Protein AF-A0A7Y1UA93-F1 (afdb_monomer_lite)

Secondary structure (DSSP, 8-state):
--HHHHHHHHHHHHHHHHHHHHHT-----HHHHHHGGG---HHHHHHHHHHHH--HHHHHHHHHHHHHHTTHHHHHHHHHHHHHHHIIIII-

Foldseek 3Di:
DDVVVVVVVVVVVVVVVVVVCVVPPDPPDPVCVVCVVVPDDVVVVVVVVVVVVDDPCCVVPVVVCCVVPNCPVVVVVVVVVVVVVCCVVPVD

pLDDT: mean 89.36, std 6.19, range [56.38, 98.06]

Structure (mmCIF, N/CA/C/O backbone):
data_AF-A0A7Y1UA93-F1
#
_entry.id   AF-A0A7Y1UA93-F1
#
loop_
_atom_site.group_PDB
_atom_site.id
_atom_site.type_symbol
_atom_site.label_atom_id
_atom_site.label_alt_id
_atom_site.label_comp_id
_atom_site.label_asym_id
_atom_site.label_entity_id
_atom_site.label_seq_id
_atom_site.pdbx_PDB_ins_code
_atom_site.Cartn_x
_atom_site.Cartn_y
_atom_site.Cartn_z
_atom_site.occupancy
_atom_site.B_iso_or_equiv
_atom_site.auth_seq_id
_atom_site.auth_comp_id
_atom_site.auth_asym_id
_atom_site.auth_atom_id
_atom_site.pdbx_PDB_model_num
ATOM 1 N N . MET A 1 1 ? 22.435 12.897 -7.461 1.00 56.38 1 MET A N 1
ATOM 2 C CA . MET A 1 1 ? 21.297 13.229 -6.578 1.00 56.38 1 MET A CA 1
ATOM 3 C C . MET A 1 1 ? 21.805 13.141 -5.153 1.00 56.38 1 MET A C 1
ATOM 5 O O . MET A 1 1 ? 22.338 12.110 -4.775 1.00 56.38 1 MET A O 1
ATOM 9 N N . THR A 1 2 ? 21.810 14.255 -4.435 1.00 73.44 2 THR A N 1
ATOM 10 C CA . THR A 1 2 ? 22.531 14.436 -3.170 1.00 73.44 2 THR A CA 1
ATOM 11 C C . THR A 1 2 ? 21.903 13.573 -2.075 1.00 73.44 2 THR A C 1
ATOM 13 O O . THR A 1 2 ? 20.769 13.819 -1.675 1.00 73.44 2 THR A O 1
ATOM 16 N N . SER A 1 3 ? 22.632 12.565 -1.588 1.00 79.69 3 SER A N 1
ATOM 17 C CA . SER A 1 3 ? 22.173 11.547 -0.624 1.00 79.69 3 SER A CA 1
ATOM 18 C C . SER A 1 3 ? 21.509 12.110 0.644 1.00 79.69 3 SER A C 1
ATOM 20 O O . SER A 1 3 ? 20.711 11.423 1.279 1.00 79.69 3 SER A O 1
ATOM 22 N N . GLY A 1 4 ? 21.785 13.373 0.989 1.00 88.00 4 GLY A N 1
ATOM 23 C CA . GLY A 1 4 ? 21.139 14.083 2.095 1.00 88.00 4 GLY A CA 1
ATOM 24 C C . GLY A 1 4 ? 19.625 14.276 1.927 1.00 88.00 4 GLY A C 1
ATOM 25 O O . GLY A 1 4 ? 18.895 14.165 2.908 1.00 88.00 4 GLY A O 1
ATOM 26 N N . TYR A 1 5 ? 19.125 14.491 0.703 1.00 91.69 5 TYR A N 1
ATOM 27 C CA . TYR A 1 5 ? 17.684 14.660 0.472 1.00 91.69 5 TYR A CA 1
ATOM 28 C C . TYR A 1 5 ? 16.910 13.359 0.702 1.00 91.69 5 TYR A C 1
ATOM 30 O O . TYR A 1 5 ? 15.839 13.382 1.302 1.00 91.69 5 TYR A O 1
ATOM 38 N N . THR A 1 6 ? 17.468 12.218 0.291 1.00 92.81 6 THR A N 1
ATOM 39 C CA . THR A 1 6 ? 16.841 10.904 0.490 1.00 92.81 6 THR A CA 1
ATOM 40 C C . THR A 1 6 ? 16.656 10.593 1.973 1.00 92.81 6 THR A C 1
ATOM 42 O O . THR A 1 6 ? 15.563 10.219 2.392 1.00 92.81 6 THR A O 1
ATOM 45 N N . GLY A 1 7 ? 17.701 10.799 2.783 1.00 94.81 7 GLY A N 1
ATOM 46 C CA . GLY A 1 7 ? 17.627 10.583 4.231 1.00 94.81 7 GLY A CA 1
ATOM 47 C C . GLY A 1 7 ? 16.591 11.484 4.907 1.00 94.81 7 GLY A C 1
ATOM 48 O O . GLY A 1 7 ? 15.826 11.017 5.748 1.00 94.81 7 GLY A O 1
ATOM 49 N N . LEU A 1 8 ? 16.512 12.751 4.487 1.00 96.06 8 LEU A N 1
ATOM 50 C CA . LEU A 1 8 ? 15.524 13.700 5.000 1.00 96.06 8 LEU A CA 1
ATOM 51 C C . LEU A 1 8 ? 14.089 13.272 4.673 1.00 96.06 8 LEU A C 1
ATOM 53 O O . LEU A 1 8 ? 13.235 13.318 5.554 1.00 96.06 8 LEU A O 1
ATOM 57 N N . VAL A 1 9 ? 13.822 12.817 3.445 1.00 95.94 9 VAL A N 1
ATOM 58 C CA . VAL A 1 9 ? 12.489 12.332 3.044 1.00 95.94 9 VAL A CA 1
ATOM 59 C C . VAL A 1 9 ? 12.077 11.111 3.866 1.00 95.94 9 VAL A C 1
ATOM 61 O O . VAL A 1 9 ? 10.952 11.064 4.362 1.00 95.94 9 VAL A O 1
ATOM 64 N N . ILE A 1 10 ? 12.987 10.153 4.068 1.00 95.62 10 ILE A N 1
ATOM 65 C CA . ILE A 1 10 ? 12.717 8.962 4.886 1.00 95.62 10 ILE A CA 1
ATOM 66 C C . ILE A 1 10 ? 12.410 9.367 6.333 1.00 95.62 10 ILE A C 1
ATOM 68 O O . ILE A 1 10 ? 11.400 8.940 6.892 1.00 95.62 10 ILE A O 1
ATOM 72 N N . ALA A 1 11 ? 13.242 10.222 6.934 1.00 96.94 11 ALA A N 1
ATOM 73 C CA . ALA A 1 11 ? 13.035 10.686 8.303 1.00 96.94 11 ALA A CA 1
ATOM 74 C C . ALA A 1 11 ? 11.704 11.442 8.458 1.00 96.94 11 ALA A C 1
ATOM 76 O O . ALA A 1 11 ? 10.951 11.178 9.395 1.00 96.94 11 ALA A O 1
ATOM 77 N N . ALA A 1 12 ? 11.382 12.334 7.517 1.00 97.50 12 ALA A N 1
ATOM 78 C CA . ALA A 1 12 ? 10.123 13.072 7.503 1.00 97.50 12 ALA A CA 1
ATOM 79 C C . ALA A 1 12 ? 8.907 12.140 7.389 1.00 97.50 12 ALA A C 1
ATOM 81 O O . ALA A 1 12 ? 7.924 12.332 8.103 1.00 97.50 12 ALA A O 1
ATOM 82 N N . TYR A 1 13 ? 8.986 11.103 6.550 1.00 96.81 13 TYR A N 1
ATOM 83 C CA . TYR A 1 13 ? 7.933 10.097 6.413 1.00 96.81 13 TYR A CA 1
ATOM 84 C C . TYR A 1 13 ? 7.667 9.357 7.733 1.00 96.81 13 TYR A C 1
ATOM 86 O O . TYR A 1 13 ? 6.525 9.304 8.186 1.00 96.81 13 TYR A O 1
ATOM 94 N N . PHE A 1 14 ? 8.705 8.850 8.409 1.00 97.44 14 PHE A N 1
ATOM 95 C CA . PHE A 1 14 ? 8.528 8.172 9.700 1.00 97.44 14 PHE A CA 1
ATOM 96 C C . PHE A 1 14 ? 8.002 9.109 10.792 1.00 97.44 14 PHE A C 1
ATOM 98 O O . PHE A 1 14 ? 7.125 8.719 11.563 1.00 97.44 14 PHE A O 1
ATOM 105 N N . LEU A 1 15 ? 8.493 10.351 10.847 1.00 98.06 15 LEU A N 1
ATOM 106 C CA . LEU A 1 15 ? 7.989 11.352 11.787 1.00 98.06 15 LEU A CA 1
ATOM 107 C C . LEU A 1 15 ? 6.504 11.641 11.558 1.00 98.06 15 LEU A C 1
ATOM 109 O O . LEU A 1 15 ? 5.744 11.671 12.524 1.00 98.06 15 LEU A O 1
ATOM 113 N N . LEU A 1 16 ? 6.080 11.792 10.299 1.00 97.69 16 LEU A N 1
ATOM 114 C CA . LEU A 1 16 ? 4.672 11.964 9.944 1.00 97.69 16 LEU A CA 1
ATOM 115 C C . LEU A 1 16 ? 3.829 10.792 10.468 1.00 97.69 16 LEU A C 1
ATOM 117 O O . LEU A 1 16 ? 2.816 11.021 11.127 1.00 97.69 16 LEU A O 1
ATOM 121 N N . LEU A 1 17 ? 4.263 9.549 10.235 1.00 95.88 17 LEU A N 1
ATOM 122 C CA . LEU A 1 17 ? 3.546 8.361 10.710 1.00 95.88 17 LEU A CA 1
ATOM 123 C C . LEU A 1 17 ? 3.426 8.322 12.240 1.00 95.88 17 LEU A C 1
ATOM 125 O O . LEU A 1 17 ? 2.353 8.025 12.762 1.00 95.88 17 LEU A O 1
ATOM 129 N N . ILE A 1 18 ? 4.497 8.658 12.967 1.00 96.75 18 ILE A N 1
ATOM 130 C CA . ILE A 1 18 ? 4.488 8.713 14.437 1.00 96.75 18 ILE A CA 1
ATOM 131 C C . ILE A 1 18 ? 3.538 9.807 14.936 1.00 96.75 18 ILE A C 1
ATOM 133 O O . ILE A 1 18 ? 2.791 9.582 15.889 1.00 96.75 18 ILE A O 1
ATOM 137 N N . ILE A 1 19 ? 3.549 10.984 14.303 1.00 97.69 19 ILE A N 1
ATOM 138 C CA . ILE A 1 19 ? 2.647 12.088 14.648 1.00 97.69 19 ILE A CA 1
ATOM 139 C C . ILE A 1 19 ? 1.196 11.655 14.447 1.00 97.69 19 ILE A C 1
ATOM 141 O O . ILE A 1 19 ? 0.405 11.771 15.379 1.00 97.69 19 ILE A O 1
ATOM 145 N N . VAL A 1 20 ? 0.858 11.101 13.278 1.00 95.19 20 VAL A N 1
ATOM 146 C CA . VAL A 1 20 ? -0.495 10.598 12.993 1.00 95.19 20 VAL A CA 1
ATOM 147 C C . VAL A 1 20 ? -0.894 9.547 14.025 1.00 95.19 20 VAL A C 1
ATOM 149 O O . VAL A 1 20 ? -1.940 9.691 14.646 1.00 95.19 20 VAL A O 1
ATOM 152 N N . SER A 1 21 ? -0.031 8.563 14.291 1.00 92.50 21 SER A N 1
ATOM 153 C CA . SER A 1 21 ? -0.283 7.513 15.284 1.00 92.50 21 SER A CA 1
ATOM 154 C C . SER A 1 21 ? -0.583 8.070 16.677 1.00 92.50 21 SER A C 1
ATOM 156 O O . SER A 1 21 ? -1.501 7.582 17.332 1.00 92.50 21 SER A O 1
ATOM 158 N N . ARG A 1 22 ? 0.140 9.104 17.127 1.00 93.38 22 ARG A N 1
ATOM 159 C CA . ARG A 1 22 ? -0.112 9.748 18.425 1.00 93.38 22 ARG A CA 1
ATOM 160 C C . ARG A 1 22 ? -1.402 10.559 18.441 1.00 93.38 22 ARG A C 1
ATOM 162 O O . ARG A 1 22 ? -2.109 10.526 19.441 1.00 93.38 22 ARG A O 1
ATOM 169 N N . LEU A 1 23 ? -1.712 11.274 17.360 1.00 94.06 23 LEU A N 1
ATOM 170 C CA . LEU A 1 23 ? -2.939 12.069 17.254 1.00 94.06 23 LEU A CA 1
ATOM 171 C C . LEU A 1 23 ? -4.194 11.192 17.162 1.00 94.06 23 LEU A C 1
ATOM 173 O O . LEU A 1 23 ? -5.246 11.583 17.656 1.00 94.06 23 LEU A O 1
ATOM 177 N N . THR A 1 24 ? -4.089 10.009 16.554 1.00 88.56 24 THR A N 1
ATOM 178 C CA . THR A 1 24 ? -5.198 9.054 16.418 1.00 88.56 24 THR A CA 1
ATOM 179 C C . THR A 1 24 ? -5.191 7.963 17.490 1.00 88.56 24 THR A C 1
ATOM 181 O O . THR A 1 24 ? -5.981 7.022 17.400 1.00 88.56 24 THR A O 1
ATOM 184 N N . ALA A 1 25 ? -4.301 8.037 18.485 1.00 82.62 25 ALA A N 1
ATOM 185 C CA . ALA A 1 25 ? -4.232 7.058 19.563 1.00 82.62 25 ALA A CA 1
ATOM 186 C C . ALA A 1 25 ? -5.518 7.116 20.406 1.00 82.62 25 ALA A C 1
ATOM 188 O O . ALA A 1 25 ? -5.761 8.068 21.146 1.00 82.62 25 ALA A O 1
ATOM 189 N N . GLY A 1 26 ? -6.366 6.095 20.261 1.00 78.50 26 GLY A N 1
ATOM 190 C CA . GLY A 1 26 ? -7.590 5.930 21.043 1.00 78.50 26 GLY A CA 1
ATOM 191 C C . GLY A 1 26 ? -7.342 5.326 22.430 1.00 78.50 26 GLY A C 1
ATOM 192 O O . GLY A 1 26 ? -6.208 5.107 22.854 1.00 78.50 26 GLY A O 1
ATOM 193 N N . LYS A 1 27 ? -8.429 5.011 23.145 1.00 77.44 27 LYS A N 1
ATOM 194 C CA . LYS A 1 27 ? -8.358 4.257 24.406 1.00 77.44 27 LYS A CA 1
ATOM 195 C C . LYS A 1 27 ? -7.904 2.822 24.107 1.00 77.44 27 LYS A C 1
ATOM 197 O O . LYS A 1 27 ? -8.498 2.157 23.261 1.00 77.44 27 LYS A O 1
ATOM 202 N N . GLY A 1 28 ? -6.855 2.363 24.786 1.00 75.12 28 GLY A N 1
ATOM 203 C CA . GLY A 1 28 ? -6.267 1.034 24.597 1.00 75.12 28 GLY A CA 1
ATOM 204 C C . GLY A 1 28 ? -7.106 -0.076 25.224 1.00 75.12 28 GLY A C 1
ATOM 205 O O . GLY A 1 28 ? -6.723 -0.618 26.253 1.00 75.12 28 GLY A O 1
ATOM 206 N N . ASP A 1 29 ? -8.252 -0.389 24.622 1.00 85.62 29 ASP A N 1
ATOM 207 C CA . ASP A 1 29 ? -9.042 -1.575 24.956 1.00 85.62 29 ASP A CA 1
ATOM 208 C C . ASP A 1 29 ? -8.924 -2.630 23.846 1.00 85.62 29 ASP A C 1
ATOM 210 O O . ASP A 1 29 ? -8.944 -2.303 22.655 1.00 85.62 29 ASP A O 1
ATOM 214 N N . ASN A 1 30 ? -8.851 -3.906 24.231 1.00 86.50 30 ASN A N 1
ATOM 215 C CA . ASN A 1 30 ? -8.716 -5.033 23.308 1.00 86.50 30 ASN A CA 1
ATOM 216 C C . ASN A 1 30 ? -9.877 -5.078 22.308 1.00 86.50 30 ASN A C 1
ATOM 218 O O . ASN A 1 30 ? -9.668 -5.347 21.126 1.00 86.50 30 ASN A O 1
ATOM 222 N N . SER A 1 31 ? -11.098 -4.762 22.755 1.00 85.50 31 SER A N 1
ATOM 223 C CA . SER A 1 31 ? -12.267 -4.736 21.869 1.00 85.50 31 SER A CA 1
ATOM 224 C C . SER A 1 31 ? -12.101 -3.713 20.739 1.00 85.50 31 SER A C 1
ATOM 226 O O . SER A 1 31 ? -12.400 -3.999 19.577 1.00 85.50 31 SER A O 1
ATOM 228 N N . THR A 1 32 ? -11.554 -2.538 21.060 1.00 86.25 32 THR A N 1
ATOM 229 C CA . THR A 1 32 ? -11.337 -1.442 20.112 1.00 86.25 32 THR A CA 1
ATOM 230 C C . THR A 1 32 ? -10.145 -1.729 19.202 1.00 86.25 32 THR A C 1
ATOM 232 O O . THR A 1 32 ? -10.212 -1.409 18.019 1.00 86.25 32 THR A O 1
ATOM 235 N N . PHE A 1 33 ? -9.106 -2.404 19.705 1.00 84.25 33 PHE A N 1
ATOM 236 C CA . PHE A 1 33 ? -7.954 -2.829 18.907 1.00 84.25 33 PHE A CA 1
ATOM 237 C C . PHE A 1 33 ? -8.348 -3.778 17.763 1.00 84.25 33 PHE A C 1
ATOM 239 O O . PHE A 1 33 ? -7.922 -3.574 16.630 1.00 84.25 33 PHE A O 1
ATOM 246 N N . PHE A 1 34 ? -9.198 -4.778 18.030 1.00 84.88 34 PHE A N 1
ATOM 247 C CA . PHE A 1 34 ? -9.599 -5.755 17.009 1.00 84.88 34 PHE A CA 1
ATOM 248 C C . PHE A 1 34 ? -10.756 -5.293 16.116 1.00 84.88 34 PHE A C 1
ATOM 250 O O . PHE A 1 34 ? -10.815 -5.677 14.952 1.00 84.88 34 PHE A O 1
ATOM 257 N N . THR A 1 35 ? -11.697 -4.498 16.639 1.00 84.50 35 THR A N 1
ATOM 258 C CA . THR A 1 35 ? -12.923 -4.137 15.895 1.00 84.50 35 THR A CA 1
ATOM 259 C C . THR A 1 35 ? -12.957 -2.694 15.400 1.00 84.50 35 THR A C 1
ATOM 261 O O . THR A 1 35 ? -13.906 -2.309 14.715 1.00 84.50 35 THR A O 1
ATOM 264 N N . GLY A 1 36 ? -11.985 -1.859 15.785 1.00 81.38 36 GLY A N 1
ATOM 265 C CA . GLY A 1 36 ? -12.003 -0.422 15.494 1.00 81.38 36 GLY A CA 1
ATOM 266 C C . GLY A 1 36 ? -13.247 0.289 16.044 1.00 81.38 36 GLY A C 1
ATOM 267 O O . GLY A 1 36 ? -13.692 1.287 15.480 1.00 81.38 36 GLY A O 1
ATOM 268 N N . GLY A 1 37 ? -13.882 -0.272 17.082 1.00 84.00 37 GLY A N 1
ATOM 269 C CA . GLY A 1 37 ? -15.137 0.232 17.641 1.00 84.00 37 GLY A CA 1
ATOM 270 C C . GLY A 1 37 ? -16.342 0.122 16.700 1.00 84.00 37 GLY A C 1
ATOM 271 O O . GLY A 1 37 ? -17.323 0.827 16.912 1.00 84.00 37 GLY A O 1
ATOM 272 N N . ARG A 1 38 ? -16.275 -0.716 15.649 1.00 83.81 38 ARG A N 1
ATOM 273 C CA . ARG A 1 38 ? -17.328 -0.916 14.624 1.00 83.81 38 ARG A CA 1
ATOM 274 C C . ARG A 1 38 ? -17.773 0.362 13.891 1.00 83.81 38 ARG A C 1
ATOM 276 O O . ARG A 1 38 ? -18.805 0.353 13.232 1.00 83.81 38 ARG A O 1
ATOM 283 N N . ASN A 1 39 ? -16.981 1.431 13.969 1.00 82.56 39 ASN A N 1
ATOM 284 C CA . ASN A 1 39 ? -17.266 2.740 13.367 1.00 82.56 39 ASN A CA 1
ATOM 285 C C . ASN A 1 39 ? -16.305 3.080 12.214 1.00 82.56 39 ASN A C 1
ATOM 287 O O . ASN A 1 39 ? -16.202 4.234 11.798 1.00 82.56 39 ASN A O 1
ATOM 291 N N . ALA A 1 40 ? -15.560 2.094 11.707 1.00 80.88 40 ALA A N 1
ATOM 292 C CA . ALA A 1 40 ? -14.586 2.313 10.648 1.00 80.88 40 ALA A CA 1
ATOM 293 C C . ALA A 1 40 ? -15.286 2.584 9.307 1.00 80.88 40 ALA A C 1
ATOM 295 O O . ALA A 1 40 ? -16.067 1.768 8.816 1.00 80.88 40 ALA A O 1
ATOM 296 N N . HIS A 1 41 ? -14.983 3.728 8.694 1.00 87.56 41 HIS A N 1
ATOM 297 C CA . HIS A 1 41 ? -15.499 4.065 7.373 1.00 87.56 41 HIS A CA 1
ATOM 298 C C . HIS A 1 41 ? -14.939 3.093 6.323 1.00 87.56 41 HIS A C 1
ATOM 300 O O . HIS A 1 41 ? -13.720 2.943 6.204 1.00 87.56 41 HIS A O 1
ATOM 306 N N . TRP A 1 42 ? -15.823 2.459 5.546 1.00 87.94 42 TRP A N 1
ATOM 307 C CA . TRP A 1 42 ? -15.478 1.387 4.599 1.00 87.94 42 TRP A CA 1
ATOM 308 C C . TRP A 1 42 ? -14.352 1.772 3.632 1.00 87.94 42 TRP A C 1
ATOM 310 O O . TRP A 1 42 ? -13.505 0.944 3.316 1.00 87.94 42 TRP A O 1
ATOM 320 N N . MET A 1 43 ? -14.294 3.038 3.211 1.00 88.44 43 MET A N 1
ATOM 321 C CA . MET A 1 43 ? -13.273 3.519 2.283 1.00 88.44 43 MET A CA 1
ATOM 322 C C . MET A 1 43 ? -11.877 3.516 2.919 1.00 88.44 43 MET A C 1
ATOM 324 O O . MET A 1 43 ? -10.912 3.098 2.287 1.00 88.44 43 MET A O 1
ATOM 328 N N . VAL A 1 44 ? -11.766 3.909 4.192 1.00 87.69 44 VAL A N 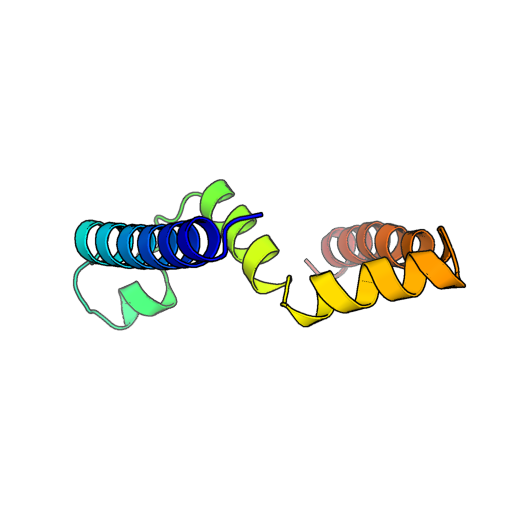1
ATOM 329 C CA . VAL A 1 44 ? -10.493 3.883 4.935 1.00 87.69 44 VAL A CA 1
ATOM 330 C C . VAL A 1 44 ? -10.028 2.442 5.136 1.00 87.69 44 VAL A C 1
ATOM 332 O O . VAL A 1 44 ? -8.850 2.141 4.953 1.00 87.69 44 VAL A O 1
ATOM 335 N N . VAL A 1 45 ? -10.966 1.539 5.443 1.00 88.75 45 VAL A N 1
ATOM 336 C CA . VAL A 1 45 ? -10.684 0.103 5.549 1.00 88.75 45 VAL A CA 1
ATOM 337 C C . VAL A 1 45 ? -10.206 -0.447 4.206 1.00 88.75 45 VAL A C 1
ATOM 339 O O . VAL A 1 45 ? -9.170 -1.098 4.165 1.00 88.75 45 VAL A O 1
ATOM 342 N N . ALA A 1 46 ? -10.887 -0.134 3.100 1.00 89.31 46 ALA A N 1
ATOM 343 C CA . ALA A 1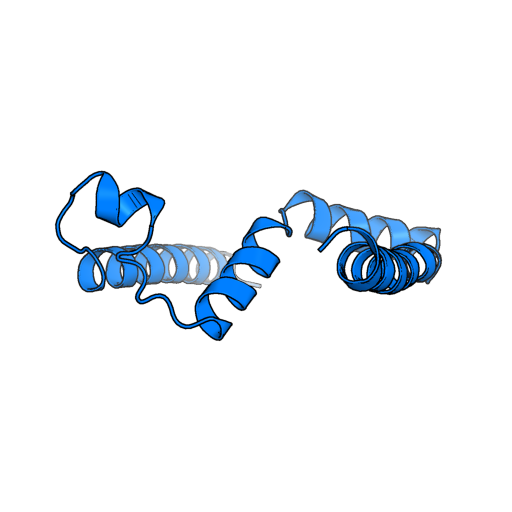 46 ? -10.507 -0.594 1.764 1.00 89.31 46 ALA A CA 1
ATOM 344 C C . ALA A 1 46 ? -9.082 -0.160 1.382 1.00 89.31 46 ALA A C 1
ATOM 346 O O . ALA A 1 46 ? -8.289 -0.990 0.937 1.00 89.31 46 ALA A O 1
ATOM 347 N N . PHE A 1 47 ? -8.719 1.104 1.627 1.00 88.81 47 PHE A N 1
ATOM 348 C CA . PHE A 1 47 ? -7.348 1.582 1.418 1.00 88.81 47 PHE A CA 1
ATOM 349 C C . PHE A 1 47 ? -6.330 0.822 2.278 1.00 88.81 47 PHE A C 1
ATOM 351 O O . PHE A 1 47 ? -5.281 0.418 1.773 1.00 88.81 47 PHE A O 1
ATOM 358 N N . GLY A 1 48 ? -6.651 0.580 3.552 1.00 88.50 48 GLY A N 1
ATOM 359 C CA . GLY A 1 48 ? -5.813 -0.219 4.447 1.00 88.50 48 GLY A CA 1
ATOM 360 C C . GLY A 1 48 ? -5.618 -1.656 3.957 1.00 88.50 48 GLY A C 1
ATOM 361 O O . GLY A 1 48 ? -4.495 -2.155 3.961 1.00 88.50 48 GLY A O 1
ATOM 362 N N . MET A 1 49 ? -6.680 -2.302 3.468 1.00 89.56 49 MET A N 1
ATOM 363 C CA . MET A 1 49 ? -6.630 -3.680 2.962 1.00 89.56 49 MET A CA 1
ATOM 364 C C . MET A 1 49 ? -5.790 -3.810 1.685 1.00 89.56 49 MET A C 1
ATOM 366 O O . MET A 1 49 ? -5.023 -4.767 1.550 1.00 89.56 49 MET A O 1
ATOM 370 N N . ILE A 1 50 ? -5.878 -2.836 0.770 1.00 88.06 50 ILE A N 1
ATOM 371 C CA . ILE A 1 50 ? -5.007 -2.781 -0.416 1.00 88.06 50 ILE A CA 1
ATOM 372 C C . ILE A 1 50 ? -3.547 -2.634 0.024 1.00 88.06 50 ILE A C 1
ATOM 374 O O . ILE A 1 50 ? -2.688 -3.382 -0.436 1.00 88.06 50 ILE A O 1
ATOM 378 N N . GLY A 1 51 ? -3.272 -1.716 0.957 1.00 85.56 51 GLY A N 1
ATOM 379 C CA . GLY A 1 51 ? -1.930 -1.495 1.496 1.00 85.56 51 GLY A CA 1
ATOM 380 C C . GLY A 1 51 ? -1.343 -2.729 2.184 1.00 85.56 51 GLY A C 1
ATOM 381 O O . GLY A 1 51 ? -0.182 -3.046 1.959 1.00 85.56 51 GLY A O 1
ATOM 382 N N . ALA A 1 52 ? -2.146 -3.463 2.958 1.00 87.69 52 ALA A N 1
ATOM 383 C CA . ALA A 1 52 ? -1.723 -4.690 3.634 1.00 87.69 52 ALA A CA 1
ATOM 384 C C . ALA A 1 52 ? -1.384 -5.833 2.662 1.00 87.69 52 ALA A C 1
ATOM 386 O O . ALA A 1 52 ? -0.568 -6.696 2.979 1.00 87.69 52 ALA A O 1
ATOM 387 N N . SER A 1 53 ? -2.005 -5.837 1.481 1.00 84.75 53 SER A N 1
ATOM 388 C CA . SER A 1 53 ? -1.764 -6.846 0.444 1.00 84.75 53 SER A CA 1
ATOM 389 C C . SER A 1 53 ? -0.505 -6.555 -0.387 1.00 84.75 53 SER A C 1
ATOM 391 O O . SER A 1 53 ? 0.020 -7.451 -1.048 1.00 84.75 53 SER A O 1
ATOM 393 N N . LEU A 1 54 ? -0.007 -5.313 -0.366 1.00 89.38 54 LEU A N 1
ATOM 394 C CA . LEU A 1 54 ? 1.200 -4.891 -1.075 1.00 89.38 54 LEU A CA 1
ATOM 395 C C . LEU A 1 54 ? 2.415 -4.971 -0.145 1.00 89.38 54 LEU A C 1
ATOM 397 O O . LEU A 1 54 ? 2.390 -4.476 0.977 1.00 89.38 54 LEU A O 1
ATOM 401 N N . SER A 1 55 ? 3.516 -5.553 -0.623 1.00 90.31 55 SER A N 1
ATOM 402 C CA . SER A 1 55 ? 4.766 -5.620 0.143 1.00 90.31 55 SER A CA 1
ATOM 403 C C . SER A 1 55 ? 5.949 -5.061 -0.643 1.00 90.31 55 SER A C 1
ATOM 405 O O . SER A 1 55 ? 5.876 -4.857 -1.856 1.00 90.31 55 SER A O 1
ATOM 407 N N . GLY A 1 56 ? 7.079 -4.851 0.041 1.00 86.81 56 GLY A N 1
ATOM 408 C CA . GLY A 1 56 ? 8.330 -4.455 -0.613 1.00 86.81 56 GLY A CA 1
ATOM 409 C C . GLY A 1 56 ? 8.768 -5.437 -1.705 1.00 86.81 56 GLY A C 1
ATOM 410 O O . GLY A 1 56 ? 9.335 -5.013 -2.709 1.00 86.81 56 GLY A O 1
ATOM 411 N N . VAL A 1 57 ? 8.426 -6.726 -1.567 1.00 88.25 57 VAL A N 1
ATOM 412 C CA . VAL A 1 57 ? 8.686 -7.735 -2.602 1.00 88.25 57 VAL A CA 1
ATOM 413 C C . VAL A 1 57 ? 7.938 -7.381 -3.880 1.00 88.25 57 VAL A C 1
ATOM 415 O O . VAL A 1 57 ? 8.550 -7.400 -4.936 1.00 88.25 57 VAL A O 1
ATOM 418 N N . THR A 1 58 ? 6.673 -6.963 -3.797 1.00 89.75 58 THR A N 1
ATOM 419 C CA . THR A 1 58 ? 5.860 -6.586 -4.964 1.00 89.75 58 THR A CA 1
ATOM 420 C C . THR A 1 58 ? 6.500 -5.453 -5.770 1.00 89.75 58 THR A C 1
ATOM 422 O O . THR A 1 58 ? 6.580 -5.535 -6.995 1.00 89.75 58 THR A O 1
ATOM 425 N N . PHE A 1 59 ? 6.999 -4.413 -5.096 1.00 89.62 59 PHE A N 1
ATOM 426 C CA . PHE A 1 59 ? 7.609 -3.254 -5.757 1.00 89.62 59 PHE A CA 1
ATOM 427 C C . PHE A 1 59 ? 8.957 -3.558 -6.413 1.00 89.62 59 PHE A C 1
ATOM 429 O O . PHE A 1 59 ? 9.347 -2.857 -7.342 1.00 89.62 59 PHE A O 1
ATOM 436 N N . ILE A 1 60 ? 9.658 -4.594 -5.956 1.00 91.31 60 ILE A N 1
ATOM 437 C CA . ILE A 1 60 ? 10.925 -5.032 -6.549 1.00 91.31 60 ILE A CA 1
ATOM 438 C C . ILE A 1 60 ? 10.667 -6.074 -7.648 1.00 91.31 60 ILE A C 1
ATOM 440 O O . ILE A 1 60 ? 11.227 -5.983 -8.738 1.00 91.31 60 ILE A O 1
ATOM 444 N N . SER A 1 61 ? 9.801 -7.055 -7.384 1.00 88.81 61 SER A N 1
ATOM 445 C CA . SER A 1 61 ? 9.619 -8.235 -8.232 1.00 88.81 61 SER A CA 1
ATOM 446 C C . SER A 1 61 ? 8.785 -7.963 -9.478 1.00 88.81 61 SER A C 1
ATOM 448 O O . SER A 1 61 ? 9.122 -8.467 -10.546 1.00 88.81 61 SER A O 1
ATOM 450 N N . VAL A 1 62 ? 7.711 -7.171 -9.376 1.00 89.69 62 VAL A N 1
ATOM 451 C CA . VAL A 1 62 ? 6.819 -6.919 -10.518 1.00 89.69 62 VAL A CA 1
ATOM 452 C C . VAL A 1 62 ? 7.545 -6.168 -11.638 1.00 89.69 62 VAL A C 1
ATOM 454 O O . VAL A 1 62 ? 7.496 -6.645 -12.771 1.00 89.69 62 VAL A O 1
ATOM 457 N N . PRO A 1 63 ? 8.284 -5.069 -11.378 1.00 89.69 63 PRO A N 1
ATOM 458 C CA . PRO A 1 63 ? 9.080 -4.427 -12.423 1.00 89.69 63 PRO A CA 1
ATOM 459 C C . PRO A 1 63 ? 10.160 -5.347 -13.001 1.00 89.69 63 PRO A C 1
ATOM 461 O O . PRO A 1 63 ? 10.394 -5.310 -14.206 1.00 89.69 63 PRO A O 1
ATOM 464 N N . GLY A 1 64 ? 10.769 -6.201 -12.168 1.00 89.88 64 GLY A N 1
ATOM 465 C CA . GLY A 1 64 ? 11.721 -7.215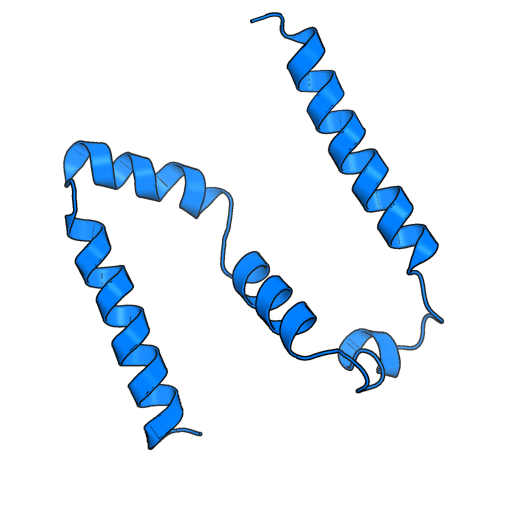 -12.62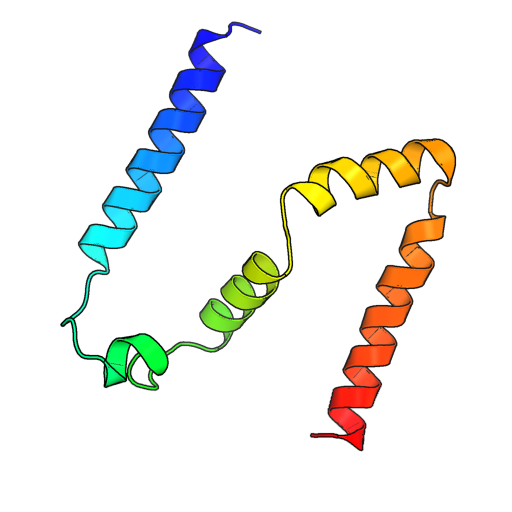6 1.00 89.88 64 GLY A CA 1
ATOM 466 C C . GLY A 1 64 ? 11.109 -8.159 -13.663 1.00 89.88 64 GLY A C 1
ATOM 467 O O . GLY A 1 64 ? 11.669 -8.350 -14.735 1.00 89.88 64 GLY A O 1
ATOM 468 N N . TRP A 1 65 ? 9.905 -8.675 -13.409 1.00 88.56 65 TRP A N 1
ATOM 469 C CA . TRP A 1 65 ? 9.194 -9.513 -14.380 1.00 88.56 65 TRP A CA 1
ATOM 470 C C . TRP A 1 65 ? 8.721 -8.758 -15.618 1.00 88.56 65 TRP A C 1
ATOM 472 O O . TRP A 1 65 ? 8.668 -9.344 -16.695 1.00 88.56 65 TRP A O 1
ATOM 482 N N . VAL A 1 66 ? 8.387 -7.473 -15.500 1.00 90.75 66 VAL A N 1
ATOM 483 C CA . VAL A 1 66 ? 8.045 -6.650 -16.668 1.00 90.75 66 VAL A CA 1
ATOM 484 C C . VAL A 1 66 ? 9.265 -6.448 -17.570 1.00 90.75 66 VAL A C 1
ATOM 486 O O . VAL A 1 66 ? 9.109 -6.426 -18.789 1.00 90.75 66 VAL A O 1
ATOM 489 N N . ALA A 1 67 ? 10.470 -6.346 -17.003 1.00 91.25 67 ALA A N 1
ATOM 490 C CA . ALA A 1 67 ? 11.697 -6.230 -17.789 1.00 91.25 67 ALA A CA 1
ATOM 491 C C . ALA A 1 67 ? 11.932 -7.462 -18.683 1.00 91.25 67 ALA A C 1
ATOM 493 O O . ALA A 1 67 ? 12.248 -7.298 -19.859 1.00 91.25 67 ALA A O 1
ATOM 494 N N . ASP A 1 68 ? 11.707 -8.670 -18.156 1.00 90.88 68 ASP A N 1
ATOM 495 C CA . ASP A 1 68 ? 11.965 -9.919 -18.889 1.00 90.88 68 ASP A CA 1
ATOM 496 C C . ASP A 1 68 ? 10.758 -10.411 -19.706 1.00 90.88 68 ASP A C 1
ATOM 498 O O . ASP A 1 68 ? 10.908 -10.958 -20.795 1.00 90.88 68 ASP A O 1
ATOM 502 N N . SER A 1 69 ? 9.543 -10.256 -19.171 1.00 90.12 69 SER A N 1
ATOM 503 C CA . SER A 1 69 ? 8.301 -10.874 -19.677 1.00 90.12 69 SER A CA 1
ATOM 504 C C . SER A 1 69 ? 7.199 -9.862 -20.023 1.00 90.12 69 SER A C 1
ATOM 506 O O . SER A 1 69 ? 6.055 -10.247 -20.285 1.00 90.12 69 SER A O 1
ATOM 508 N N . GLN A 1 70 ? 7.516 -8.563 -20.036 1.00 91.94 70 GLN A N 1
ATOM 509 C CA . GLN A 1 70 ? 6.612 -7.477 -20.425 1.00 91.94 70 GLN A CA 1
ATOM 510 C C . GLN A 1 70 ? 5.255 -7.548 -19.695 1.00 91.94 70 GLN A C 1
ATOM 512 O O . GLN A 1 70 ? 5.186 -7.520 -18.468 1.00 91.94 70 GLN A O 1
ATOM 517 N N . PHE A 1 71 ? 4.148 -7.643 -20.435 1.00 91.25 71 PHE A N 1
ATOM 518 C CA . PHE A 1 71 ? 2.792 -7.624 -19.887 1.00 91.25 71 PHE A CA 1
ATOM 519 C C . PHE A 1 71 ? 2.280 -8.994 -19.420 1.00 91.25 71 PHE A C 1
ATOM 521 O O . PHE A 1 71 ? 1.107 -9.105 -19.069 1.00 91.25 71 PHE A O 1
ATOM 528 N N . ALA A 1 72 ? 3.116 -10.038 -19.368 1.00 89.94 72 ALA A N 1
ATOM 529 C CA . ALA A 1 72 ? 2.680 -11.365 -18.923 1.00 89.94 72 ALA A CA 1
ATOM 530 C C . ALA A 1 72 ? 2.065 -11.343 -17.509 1.00 89.94 72 ALA A C 1
ATOM 532 O O . ALA A 1 72 ? 1.031 -11.966 -17.271 1.00 89.94 72 ALA A O 1
ATOM 533 N N . TYR A 1 73 ? 2.620 -10.535 -16.596 1.00 87.62 73 TYR A N 1
ATOM 534 C CA . TYR A 1 73 ? 2.069 -10.336 -15.249 1.00 87.62 73 TYR A CA 1
ATOM 535 C C . TYR A 1 73 ? 0.630 -9.786 -15.257 1.00 87.62 73 TYR A C 1
ATOM 537 O O . TYR A 1 73 ? -0.154 -10.068 -14.351 1.00 87.62 73 TYR A O 1
ATOM 545 N N . MET A 1 74 ? 0.240 -9.042 -16.298 1.00 90.38 74 MET A N 1
ATOM 546 C CA . MET A 1 74 ? -1.099 -8.464 -16.392 1.00 90.38 74 MET A CA 1
ATOM 547 C C . MET A 1 74 ? -2.193 -9.525 -16.506 1.00 90.38 74 MET A C 1
ATOM 549 O O . MET A 1 74 ? -3.297 -9.307 -16.017 1.00 90.38 74 MET A O 1
ATOM 553 N N . GLN A 1 75 ? -1.882 -10.697 -17.064 1.00 91.81 75 GLN A N 1
ATOM 554 C CA . GLN A 1 75 ? -2.826 -11.815 -17.122 1.00 91.81 75 GLN A CA 1
ATOM 555 C C . GLN A 1 75 ? -3.217 -12.285 -15.717 1.00 91.81 75 GLN A C 1
ATOM 557 O O . GLN A 1 75 ? -4.390 -12.523 -15.443 1.00 91.81 75 GLN A O 1
ATOM 562 N N . MET A 1 76 ? -2.245 -12.352 -14.804 1.00 88.69 76 MET A N 1
ATOM 563 C CA . MET A 1 76 ? -2.483 -12.724 -13.412 1.00 88.69 76 MET A CA 1
ATOM 564 C C . MET A 1 76 ? -3.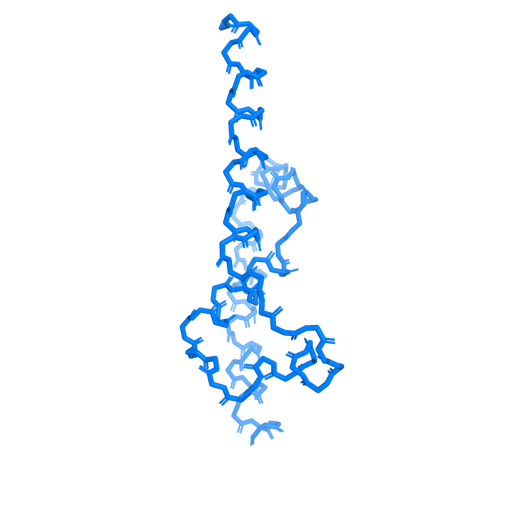309 -11.660 -12.675 1.00 88.69 76 MET A C 1
ATOM 566 O O . MET A 1 76 ? -4.279 -12.004 -12.005 1.00 88.69 76 MET A O 1
ATOM 570 N N . VAL A 1 77 ? -3.009 -10.372 -12.869 1.00 89.31 77 VAL A N 1
ATOM 571 C CA . VAL A 1 77 ? -3.798 -9.272 -12.282 1.00 89.31 77 VAL A CA 1
ATOM 572 C C . VAL A 1 77 ? -5.249 -9.282 -12.774 1.00 89.31 77 VAL A C 1
ATOM 574 O O . VAL A 1 77 ? -6.168 -9.139 -11.971 1.00 89.31 77 VAL A O 1
ATOM 577 N N . LEU A 1 78 ? -5.477 -9.487 -14.075 1.00 94.19 78 LEU A N 1
ATOM 578 C CA . LEU A 1 78 ? -6.830 -9.633 -14.626 1.00 94.19 78 LEU A CA 1
ATOM 579 C C . LEU A 1 78 ? -7.532 -10.875 -14.053 1.00 94.19 78 LEU A C 1
ATOM 581 O O . LEU A 1 78 ? -8.719 -10.818 -13.730 1.00 94.19 78 LEU A O 1
ATOM 585 N N . GLY A 1 79 ? -6.789 -11.966 -13.850 1.00 94.94 79 GLY A N 1
ATOM 586 C CA . GLY A 1 79 ? -7.267 -13.166 -13.167 1.00 94.94 79 GLY A CA 1
ATOM 587 C C . GLY A 1 79 ? -7.737 -12.902 -11.734 1.00 94.94 79 GLY A C 1
ATOM 588 O O . GLY A 1 79 ? -8.760 -13.449 -11.329 1.00 94.94 79 GLY A O 1
ATOM 589 N N . TYR A 1 80 ? -7.067 -12.020 -10.985 1.00 90.81 80 TYR A N 1
ATOM 590 C CA . TYR A 1 80 ? -7.506 -11.633 -9.638 1.00 90.81 80 TYR A CA 1
ATOM 591 C C . TYR A 1 80 ? -8.857 -10.924 -9.636 1.00 90.81 80 TYR A C 1
ATOM 593 O O . TYR A 1 80 ? -9.675 -11.201 -8.766 1.00 90.81 80 TYR A O 1
ATOM 601 N N . ILE A 1 81 ? -9.130 -10.062 -10.621 1.00 92.25 81 ILE A N 1
ATOM 602 C CA . ILE A 1 81 ? -10.428 -9.378 -10.734 1.00 92.25 81 ILE A CA 1
ATOM 603 C C . ILE A 1 81 ? -11.549 -10.406 -10.910 1.00 92.25 81 ILE A C 1
ATOM 605 O O . ILE A 1 81 ? -12.548 -10.365 -10.192 1.00 92.25 81 ILE A O 1
ATOM 609 N N . VAL A 1 82 ? -11.363 -11.361 -11.826 1.00 95.81 82 VAL A N 1
ATOM 610 C CA . VAL A 1 82 ? -12.336 -12.438 -12.061 1.00 95.81 82 VAL A CA 1
ATOM 611 C C . VAL A 1 82 ? -12.471 -13.332 -10.827 1.00 95.81 82 VAL A C 1
ATOM 613 O O . VAL A 1 82 ? -13.585 -13.647 -10.418 1.00 95.81 82 VAL A O 1
ATOM 616 N N . GLY A 1 83 ? -11.355 -13.700 -10.195 1.00 94.50 83 GLY A N 1
ATOM 617 C CA . GLY A 1 83 ? -11.345 -14.493 -8.967 1.00 94.50 83 GLY A CA 1
ATOM 618 C C . GLY A 1 83 ? -12.122 -13.823 -7.835 1.00 94.50 83 GLY A C 1
ATOM 619 O O . GLY A 1 83 ? -12.959 -14.467 -7.208 1.00 94.50 83 GLY A O 1
ATOM 620 N N . TYR A 1 84 ? -11.923 -12.520 -7.617 1.00 91.00 84 TYR A N 1
ATOM 621 C CA . TYR A 1 84 ? -12.682 -11.766 -6.619 1.00 91.00 84 TYR A CA 1
ATOM 622 C C . TYR A 1 84 ? -14.165 -11.657 -6.967 1.00 91.00 84 TYR A C 1
ATOM 624 O O . TYR A 1 84 ? -14.991 -11.786 -6.068 1.00 91.00 84 TYR A O 1
ATOM 632 N N . ALA A 1 85 ? -14.519 -11.484 -8.243 1.00 94.12 85 ALA A N 1
ATOM 633 C CA . ALA A 1 85 ? -15.917 -11.490 -8.671 1.00 94.12 85 ALA A CA 1
ATOM 634 C C . ALA A 1 85 ? -16.594 -12.845 -8.396 1.00 94.12 85 ALA A C 1
ATOM 636 O O . ALA A 1 85 ? -17.726 -12.878 -7.919 1.00 94.12 85 ALA A O 1
ATOM 637 N N . LEU A 1 86 ? -15.894 -13.960 -8.633 1.00 96.31 86 LEU A N 1
ATOM 638 C CA . LEU A 1 86 ? -16.399 -15.302 -8.325 1.00 96.31 86 LEU A CA 1
ATOM 639 C C . LEU A 1 86 ? -16.539 -15.537 -6.820 1.00 96.31 86 LEU A C 1
ATOM 641 O O . LEU A 1 86 ? -17.572 -16.032 -6.381 1.00 96.31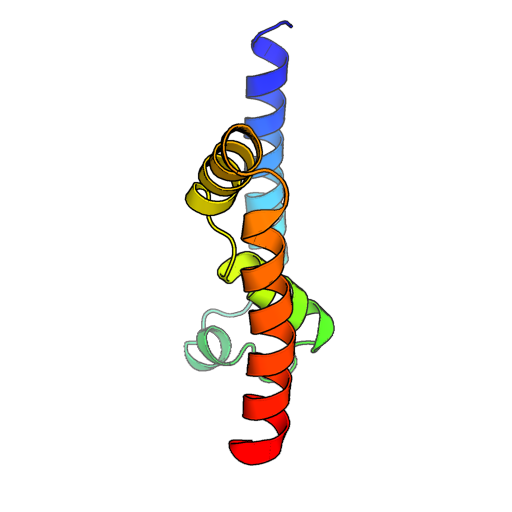 86 LEU A O 1
ATOM 645 N N . ILE A 1 87 ? -15.532 -15.160 -6.025 1.00 93.75 87 ILE A N 1
ATOM 646 C CA . ILE A 1 87 ? -15.599 -15.259 -4.560 1.00 93.75 87 ILE A CA 1
ATOM 647 C C . ILE A 1 87 ? -16.799 -14.460 -4.043 1.00 93.75 87 ILE A C 1
ATOM 649 O O . ILE A 1 87 ? -17.589 -14.987 -3.266 1.00 93.75 87 ILE A O 1
ATOM 653 N N . ALA A 1 88 ? -16.971 -13.224 -4.518 1.00 92.19 88 ALA A N 1
ATOM 654 C CA . ALA A 1 88 ? -18.074 -12.363 -4.113 1.00 92.19 88 ALA A CA 1
ATOM 655 C C . ALA A 1 88 ? -19.452 -12.862 -4.574 1.00 92.19 88 ALA A C 1
ATOM 657 O O . ALA A 1 88 ? -20.432 -12.582 -3.901 1.00 92.19 88 ALA A O 1
ATOM 658 N N . GLY A 1 89 ? -19.542 -13.553 -5.715 1.00 94.56 89 GLY A N 1
ATOM 659 C CA . GLY A 1 89 ? -20.815 -14.034 -6.258 1.00 94.56 89 GLY A CA 1
ATOM 660 C C . GLY A 1 89 ? -21.233 -15.435 -5.803 1.00 94.56 89 GLY A C 1
ATOM 661 O O . GLY A 1 89 ? -22.404 -15.777 -5.937 1.00 94.56 89 GLY A O 1
ATOM 662 N N . VAL A 1 90 ? -20.295 -16.264 -5.330 1.00 95.19 90 VAL A N 1
ATOM 663 C CA . VAL A 1 90 ? -20.552 -17.680 -4.997 1.00 95.19 90 VAL A CA 1
ATOM 664 C C . VAL A 1 90 ? -20.343 -17.989 -3.515 1.00 95.19 90 VAL A C 1
ATOM 666 O O . VAL A 1 90 ? -21.057 -18.830 -2.974 1.00 95.19 90 VAL A O 1
ATOM 669 N N . LEU A 1 91 ? -19.344 -17.380 -2.868 1.00 90.75 91 LEU A N 1
ATOM 670 C CA . LEU A 1 91 ? -18.926 -17.745 -1.506 1.00 90.75 91 LEU A CA 1
ATOM 671 C C . LEU A 1 91 ? -19.402 -16.765 -0.425 1.00 90.75 91 LEU A C 1
ATOM 673 O O . LEU A 1 91 ? -19.447 -17.152 0.743 1.00 90.75 91 LEU A O 1
ATOM 677 N N . LEU A 1 92 ? -19.705 -15.520 -0.802 1.00 85.69 92 LEU A N 1
ATOM 678 C CA . LEU A 1 92 ? -20.305 -14.488 0.052 1.00 85.69 92 LEU A CA 1
ATOM 679 C C . LEU A 1 92 ? -21.793 -14.341 -0.274 1.00 85.69 92 LEU A C 1
ATOM 681 O O . LEU A 1 92 ? -22.559 -14.105 0.686 1.00 85.69 92 LEU A O 1
#

Sequence (92 aa):
MTSGYTGLVIAAYFLLLIIVSRLTAGKGDNSTFFTGGRNAHWMVVAFGMIGASLSGVTFISVPGWVADSQFAYMQMVLGYIVGYALIAGVLL

Radius of gyration: 19.09 Å; chains: 1; bounding box: 43×32×45 Å